Protein AF-A0A482VPN0-F1 (afdb_monomer_lite)

Radius of gyration: 43.37 Å; chains: 1; bounding box: 87×21×139 Å

Foldseek 3Di:
DDDPVVVVVLVVVLVVLVVLLVVLVVQLVVQVPDPDHDPVSNVVSVVSNVVSVVVSVVSVVVVVVVCCCVVVCDPDPDDCVVVVVVVVVVVVVVVVVVVVVVVVVVVVVVVVVVVVVVVVVVPPPDDDDDDDDDDD

Sequence (136 aa):
MTAPMERIQVLDSIEKDIITCLHSAGQVFVELSKEKSSLKQAENHTQTFLKTLGAVENKLTDQINYLTQVSTGQPHEGSGYASQKVLQMAWHRLEHARSRVNELDRLRVKHVQGRRSVQASNGQQGFSSVPTGSST

Secondary structure (DSSP, 8-state):
---HHHHHHHHHHHHHHHHHHHHHHHHHHHHHTSTT--HHHHHHHHHHHHHHHHHHHHHHHHHHHHHHHHHTT---TTSHHHHHHHHHHHHHHHHHHHHHHHHHHHHHHHHHHHHHHHHHHTTS-----PPPP---

InterPro domains:
  IPR019404 Mediator complex, subunit Med11 [PF10280] (6-107)
  IPR019404 Mediator complex, subunit Med11 [PTHR22890] (5-108)

pLDDT: mean 81.85, std 18.4, range [43.94, 97.94]

Organism: Asbolus verrucosus (NCBI:txid1661398)

Structure (mmCIF, N/CA/C/O backbone):
data_AF-A0A482VPN0-F1
#
_entry.id   AF-A0A482VPN0-F1
#
loop_
_atom_site.group_PDB
_atom_site.id
_atom_site.type_symbol
_atom_site.label_atom_id
_atom_site.label_alt_id
_atom_site.label_comp_id
_atom_site.label_asym_id
_atom_site.label_entity_id
_atom_site.label_seq_id
_atom_site.pdbx_PDB_ins_code
_atom_site.Cartn_x
_atom_site.Cartn_y
_atom_site.Cartn_z
_atom_site.occupancy
_atom_site.B_iso_or_equiv
_atom_site.auth_seq_id
_atom_site.auth_comp_id
_atom_site.auth_asym_id
_atom_site.auth_atom_id
_atom_site.pdbx_PDB_model_num
ATOM 1 N N . MET A 1 1 ? 4.704 -12.692 -7.960 1.00 46.66 1 MET A N 1
ATOM 2 C CA . MET A 1 1 ? 4.564 -11.225 -8.076 1.00 46.66 1 MET A CA 1
ATOM 3 C C . MET A 1 1 ? 3.078 -10.932 -8.081 1.00 46.66 1 MET A C 1
ATOM 5 O O . MET A 1 1 ? 2.401 -11.498 -8.927 1.00 46.66 1 MET A O 1
ATOM 9 N N . THR A 1 2 ? 2.565 -10.182 -7.103 1.00 53.97 2 THR A N 1
ATOM 10 C CA . THR A 1 2 ? 1.119 -9.943 -6.993 1.00 53.97 2 THR A CA 1
ATOM 11 C C . THR A 1 2 ? 0.654 -8.980 -8.081 1.00 53.97 2 THR A C 1
ATOM 13 O O . THR A 1 2 ? 1.284 -7.944 -8.308 1.00 53.97 2 THR A O 1
ATOM 16 N N . ALA A 1 3 ? -0.399 -9.350 -8.805 1.00 66.31 3 ALA A N 1
ATOM 17 C CA . ALA A 1 3 ? -0.890 -8.581 -9.944 1.00 66.31 3 ALA A CA 1
ATOM 18 C C . ALA A 1 3 ? -1.407 -7.198 -9.485 1.00 66.31 3 ALA A C 1
ATOM 20 O O . ALA A 1 3 ? -1.876 -7.073 -8.352 1.00 66.31 3 ALA A O 1
ATOM 21 N N . PRO A 1 4 ? -1.402 -6.156 -10.342 1.00 69.44 4 PRO A N 1
ATOM 22 C CA . PRO A 1 4 ? -1.952 -4.837 -9.997 1.00 69.44 4 PRO A CA 1
ATOM 23 C C . PRO A 1 4 ? -3.377 -4.896 -9.419 1.00 69.44 4 PRO A C 1
ATOM 25 O O . PRO A 1 4 ? -3.718 -4.125 -8.529 1.00 69.44 4 PRO A O 1
ATOM 28 N N . MET A 1 5 ? -4.179 -5.866 -9.869 1.00 71.62 5 MET A N 1
ATOM 29 C CA . MET A 1 5 ? -5.529 -6.119 -9.359 1.00 71.62 5 MET A CA 1
ATOM 30 C C . MET A 1 5 ? -5.540 -6.616 -7.904 1.00 71.62 5 MET A C 1
ATOM 32 O O . MET A 1 5 ? -6.352 -6.167 -7.103 1.00 71.62 5 MET A O 1
ATOM 36 N N . GLU A 1 6 ? -4.612 -7.499 -7.530 1.00 76.88 6 GLU A N 1
ATOM 37 C CA . GLU A 1 6 ? -4.486 -7.992 -6.151 1.00 76.88 6 GLU A CA 1
ATOM 38 C C . GLU A 1 6 ? -4.038 -6.870 -5.206 1.00 76.88 6 GLU A C 1
ATOM 40 O O . GLU A 1 6 ? -4.438 -6.828 -4.049 1.00 76.88 6 GLU A O 1
ATOM 45 N N . ARG A 1 7 ? -3.243 -5.910 -5.697 1.00 77.88 7 ARG A N 1
ATOM 46 C CA . ARG A 1 7 ? -2.838 -4.732 -4.912 1.00 77.88 7 ARG A CA 1
ATOM 47 C C . ARG A 1 7 ? -4.017 -3.814 -4.605 1.00 77.88 7 ARG A C 1
ATOM 49 O O . ARG A 1 7 ? -4.135 -3.367 -3.469 1.00 77.88 7 ARG A O 1
ATOM 56 N N . ILE A 1 8 ? -4.898 -3.585 -5.580 1.00 86.44 8 ILE A N 1
ATOM 57 C CA . ILE A 1 8 ? -6.142 -2.829 -5.369 1.00 86.44 8 ILE A CA 1
ATOM 58 C C . ILE A 1 8 ? -7.015 -3.538 -4.325 1.00 86.44 8 ILE A C 1
ATOM 60 O O . ILE A 1 8 ? -7.456 -2.907 -3.373 1.00 86.44 8 ILE A O 1
ATOM 64 N N . GLN A 1 9 ? -7.152 -4.863 -4.410 1.00 88.56 9 GLN A N 1
ATOM 65 C CA . GLN A 1 9 ? -7.890 -5.642 -3.407 1.00 88.56 9 GLN A CA 1
ATOM 66 C C . GLN A 1 9 ? -7.287 -5.537 -1.997 1.00 88.56 9 GLN A C 1
ATOM 68 O O . GLN A 1 9 ? -8.016 -5.555 -1.004 1.00 88.56 9 GLN A O 1
ATOM 73 N N . VAL A 1 10 ? -5.959 -5.418 -1.880 1.00 91.38 10 VAL A N 1
ATOM 74 C CA . VAL A 1 10 ? -5.312 -5.173 -0.583 1.00 91.38 10 VAL A CA 1
ATOM 75 C C . VAL A 1 10 ? -5.675 -3.791 -0.039 1.00 91.38 10 VAL A C 1
ATOM 77 O O . VAL A 1 10 ? -5.927 -3.682 1.158 1.00 91.38 10 VAL A O 1
ATOM 80 N N . LEU A 1 11 ? -5.752 -2.758 -0.882 1.00 92.94 11 LEU A N 1
ATOM 81 C CA . LEU A 1 11 ? -6.209 -1.429 -0.458 1.00 92.94 11 LEU A CA 1
ATOM 82 C C . LEU A 1 11 ? -7.673 -1.458 0.005 1.00 92.94 11 LEU A C 1
ATOM 84 O O . LEU A 1 11 ? -7.961 -0.942 1.082 1.00 92.94 11 LEU A O 1
ATOM 88 N N . ASP A 1 12 ? -8.557 -2.163 -0.708 1.00 95.00 12 ASP A N 1
ATOM 89 C CA . ASP A 1 12 ? -9.952 -2.361 -0.279 1.00 95.00 12 ASP A CA 1
ATOM 90 C C . ASP A 1 12 ? -10.033 -3.092 1.074 1.00 95.00 12 ASP A C 1
ATOM 92 O O . ASP A 1 12 ? -10.884 -2.806 1.919 1.00 95.00 12 ASP A O 1
ATOM 96 N N . SER A 1 13 ? -9.144 -4.065 1.309 1.00 95.12 13 SER A N 1
ATOM 97 C CA . SER A 1 13 ? -9.050 -4.737 2.609 1.00 95.12 13 SER A CA 1
ATOM 98 C C . SER A 1 13 ? -8.574 -3.790 3.707 1.00 95.12 13 SER A C 1
ATOM 100 O O . SER A 1 13 ? -9.086 -3.880 4.820 1.00 95.12 13 SER A O 1
ATOM 102 N N . ILE A 1 14 ? -7.605 -2.916 3.424 1.00 96.44 14 ILE A N 1
ATOM 103 C CA . ILE A 1 14 ? -7.127 -1.913 4.384 1.00 96.44 14 ILE A CA 1
ATOM 104 C C . ILE A 1 14 ? -8.262 -0.945 4.732 1.00 96.44 14 ILE A C 1
ATOM 106 O O . ILE A 1 14 ? -8.457 -0.642 5.905 1.00 96.44 14 ILE A O 1
ATOM 110 N N . GLU A 1 15 ? -9.053 -0.509 3.751 1.00 96.88 15 GLU A N 1
ATOM 111 C CA . GLU A 1 15 ? -10.210 0.360 3.986 1.00 96.88 15 GLU A CA 1
ATOM 112 C C . GLU A 1 15 ? -11.236 -0.297 4.924 1.00 96.88 15 GLU A C 1
ATOM 114 O O . GLU A 1 15 ? -11.680 0.316 5.897 1.00 96.88 15 GLU A O 1
ATOM 119 N N . LYS A 1 16 ? -11.551 -1.580 4.710 1.00 97.06 16 LYS A N 1
ATOM 120 C CA . LYS A 1 16 ? -12.434 -2.345 5.610 1.00 97.06 16 LYS A CA 1
ATOM 121 C C . LYS A 1 16 ? -11.879 -2.455 7.032 1.00 97.06 16 LYS A C 1
ATOM 123 O O . LYS A 1 16 ? -12.641 -2.360 8.000 1.00 97.06 16 LYS A O 1
ATOM 128 N N . ASP A 1 17 ? -10.568 -2.623 7.173 1.00 96.94 17 ASP A N 1
ATOM 129 C CA . ASP A 1 17 ? -9.914 -2.658 8.483 1.00 96.94 17 ASP A CA 1
ATOM 130 C C . ASP A 1 17 ? -9.975 -1.281 9.171 1.00 96.94 17 ASP A C 1
ATOM 132 O O . ASP A 1 17 ? -10.240 -1.209 10.371 1.00 96.94 17 ASP A O 1
ATOM 136 N N . ILE A 1 18 ? -9.834 -0.177 8.424 1.00 97.38 18 ILE A N 1
ATOM 137 C CA . ILE A 1 18 ? -10.003 1.192 8.945 1.00 97.38 18 ILE A CA 1
ATOM 138 C C . ILE A 1 18 ? -11.433 1.411 9.453 1.00 97.38 18 ILE A C 1
ATOM 140 O O . ILE A 1 18 ? -11.618 1.914 10.563 1.00 97.38 18 ILE A O 1
ATOM 144 N N . ILE A 1 19 ? -12.447 0.987 8.693 1.00 97.62 19 ILE A N 1
ATOM 145 C CA . ILE A 1 19 ? -13.853 1.053 9.127 1.00 97.62 19 ILE A CA 1
ATOM 146 C C . ILE A 1 19 ? -14.041 0.276 10.437 1.00 97.62 19 ILE A C 1
ATOM 148 O O . ILE A 1 19 ? -14.662 0.771 11.378 1.00 97.62 19 ILE A O 1
ATOM 152 N N . THR A 1 20 ? -13.459 -0.920 10.531 1.00 96.38 20 THR A N 1
ATOM 153 C CA . THR A 1 20 ? -13.528 -1.766 11.733 1.00 96.38 20 THR A CA 1
ATOM 154 C C . THR A 1 20 ? -12.829 -1.120 12.934 1.00 96.38 20 THR A C 1
ATOM 156 O O . THR A 1 20 ? -13.325 -1.196 14.064 1.00 96.38 20 THR A O 1
ATOM 159 N N . CYS A 1 21 ? -11.703 -0.448 12.695 1.00 97.06 21 CYS A N 1
ATOM 160 C CA . CYS A 1 21 ? -10.960 0.310 13.694 1.00 97.06 21 CYS A CA 1
ATOM 161 C C . CYS A 1 21 ? -11.820 1.450 14.265 1.00 97.06 21 CYS A C 1
ATOM 163 O O . CYS A 1 21 ? -12.049 1.511 15.476 1.00 97.06 21 CYS A O 1
ATOM 165 N N . LEU A 1 22 ? -12.397 2.282 13.392 1.00 97.19 22 LEU A N 1
ATOM 166 C CA . LEU A 1 22 ? -13.290 3.378 13.784 1.00 97.19 22 LEU A CA 1
ATOM 167 C C . LEU A 1 22 ? -14.536 2.874 14.515 1.00 97.19 22 LEU A C 1
ATOM 169 O O . LEU A 1 22 ? -14.924 3.441 15.536 1.00 97.19 22 LEU A O 1
ATOM 173 N N . HIS A 1 23 ? -15.136 1.783 14.039 1.00 97.38 23 HIS A N 1
ATOM 174 C CA . HIS A 1 23 ? -16.274 1.164 14.707 1.00 97.38 23 HIS A CA 1
ATOM 175 C C . HIS A 1 23 ? -15.910 0.705 16.126 1.00 97.38 23 HIS A C 1
ATOM 177 O O . HIS A 1 23 ? -16.641 0.999 17.068 1.00 97.38 23 HIS A O 1
ATOM 183 N N . SER A 1 24 ? -14.759 0.049 16.305 1.00 96.06 24 SER A N 1
ATOM 184 C CA . SER A 1 24 ? -14.294 -0.407 17.623 1.00 96.06 24 SER A CA 1
ATOM 185 C C . SER A 1 24 ? -14.056 0.762 18.583 1.00 96.06 24 SER A C 1
ATOM 187 O O . SER A 1 24 ? -14.472 0.688 19.735 1.00 96.06 24 SER A O 1
ATOM 189 N N . ALA A 1 25 ? -13.470 1.866 18.108 1.00 97.19 25 ALA A N 1
ATOM 190 C CA . ALA A 1 25 ? -13.322 3.089 18.900 1.00 97.19 25 ALA A CA 1
ATOM 191 C C . ALA A 1 25 ? -14.682 3.701 19.282 1.00 97.19 25 ALA A C 1
ATOM 193 O O . ALA A 1 25 ? -14.892 4.087 20.431 1.00 97.19 25 ALA A O 1
ATOM 194 N N . GLY A 1 26 ? -15.638 3.729 18.348 1.00 97.06 26 GLY A N 1
ATOM 195 C CA . GLY A 1 26 ? -17.007 4.168 18.619 1.00 97.06 26 GLY A CA 1
ATOM 196 C C . GLY A 1 26 ? -17.684 3.337 19.711 1.00 97.06 26 GLY A C 1
ATOM 197 O O . GLY A 1 26 ? -18.308 3.897 20.609 1.00 97.06 26 GLY A O 1
ATOM 198 N N . GLN A 1 27 ? -17.497 2.013 19.694 1.00 96.75 27 GLN A N 1
ATOM 199 C CA . GLN A 1 27 ? -18.026 1.118 20.729 1.00 96.75 27 GLN A CA 1
ATOM 200 C C . GLN A 1 27 ? -17.420 1.397 22.113 1.00 96.75 27 GLN A C 1
ATOM 202 O O . GLN A 1 27 ? -18.139 1.313 23.105 1.00 96.75 27 GLN A O 1
ATOM 207 N N . VAL A 1 28 ? -16.144 1.801 22.201 1.00 97.00 28 VAL A N 1
ATOM 208 C CA . VAL A 1 28 ? -15.550 2.254 23.475 1.00 97.00 28 VAL A CA 1
ATOM 209 C C . VAL A 1 28 ? -16.313 3.463 24.017 1.00 97.00 28 VAL A C 1
ATOM 211 O O . VAL A 1 28 ? -16.730 3.452 25.172 1.00 97.00 28 VAL A O 1
ATOM 214 N N . PHE A 1 29 ? -16.549 4.487 23.193 1.00 96.00 29 PHE A N 1
ATOM 215 C CA . PHE A 1 29 ? -17.268 5.685 23.638 1.00 96.00 29 PHE A CA 1
ATOM 216 C C . PHE A 1 29 ? -18.724 5.401 24.015 1.00 96.00 29 PHE A C 1
ATOM 218 O O . PHE A 1 29 ? -19.216 5.951 24.998 1.00 96.00 29 PHE A O 1
ATOM 225 N N . VAL A 1 30 ? -19.401 4.525 23.269 1.00 96.12 30 VAL A N 1
ATOM 226 C CA . VAL A 1 30 ? -20.769 4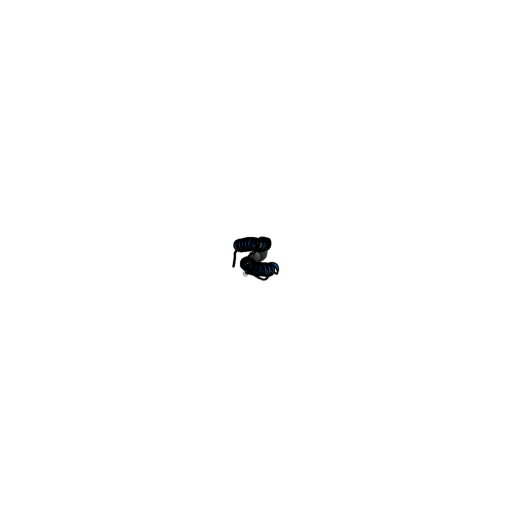.088 23.586 1.00 96.12 30 VAL A CA 1
ATOM 227 C C . VAL A 1 30 ? -20.814 3.302 24.896 1.00 96.12 30 VAL A C 1
ATOM 229 O O . VAL A 1 30 ? -21.762 3.449 25.658 1.00 96.12 30 VAL A O 1
ATOM 232 N N . GLU A 1 31 ? -19.812 2.475 25.191 1.00 95.06 31 GLU A N 1
ATOM 233 C CA . GLU A 1 31 ? -19.752 1.742 26.458 1.00 95.06 31 GLU A CA 1
ATOM 234 C C . GLU A 1 31 ? -19.496 2.676 27.645 1.00 95.06 31 GLU A C 1
ATOM 236 O O . GLU A 1 31 ? -20.145 2.558 28.685 1.00 95.06 31 GLU A O 1
ATOM 241 N N . LEU A 1 32 ? -18.578 3.631 27.479 1.00 93.94 32 LEU A N 1
ATOM 242 C CA . LEU A 1 32 ? -18.218 4.596 28.517 1.00 93.94 32 LEU A CA 1
ATOM 243 C C . LEU A 1 32 ? -19.317 5.632 28.793 1.00 93.94 32 LEU A C 1
ATOM 245 O O . LEU A 1 32 ? -19.315 6.233 29.863 1.00 93.94 32 LEU A O 1
ATOM 249 N N . SER A 1 33 ? -20.255 5.843 27.866 1.00 95.19 33 SER A N 1
ATOM 250 C CA . SER A 1 33 ? -21.378 6.769 28.057 1.00 95.19 33 SER A CA 1
ATOM 251 C C . SER A 1 33 ? -22.567 6.163 28.813 1.00 95.19 33 SER A C 1
ATOM 253 O O . SER A 1 33 ? -23.502 6.886 29.161 1.00 95.19 33 SER A O 1
ATOM 255 N N . LYS A 1 34 ? -22.556 4.852 29.091 1.00 95.56 34 LYS A N 1
ATOM 256 C CA . LYS A 1 34 ? -23.614 4.176 29.856 1.00 95.56 34 LYS A CA 1
ATOM 257 C C . LYS A 1 34 ? -23.554 4.563 31.333 1.00 95.56 34 LYS A C 1
ATOM 259 O O . LYS A 1 34 ? -22.481 4.578 31.927 1.00 95.56 34 LYS A O 1
ATOM 264 N N . GLU A 1 35 ? -24.719 4.719 31.969 1.00 89.25 35 GLU A N 1
ATOM 265 C CA . GLU A 1 35 ? -24.823 4.950 33.425 1.00 89.25 35 GLU A CA 1
ATOM 266 C C . GLU A 1 35 ? -24.133 3.858 34.259 1.00 89.25 35 GLU A C 1
ATOM 268 O O . GLU A 1 35 ? -23.633 4.119 35.352 1.00 89.25 35 GLU A O 1
ATOM 273 N N . LYS A 1 36 ? -24.087 2.624 33.739 1.00 90.62 36 LYS A N 1
ATOM 274 C CA . LYS A 1 36 ? -23.377 1.494 34.346 1.00 90.62 36 LYS A CA 1
ATOM 275 C C . LYS A 1 36 ? -22.441 0.837 33.332 1.00 90.62 36 LYS A C 1
ATOM 277 O O . LYS A 1 36 ? -22.736 -0.231 32.802 1.00 90.62 36 LYS A O 1
ATOM 282 N N . SER A 1 37 ? -21.323 1.501 33.055 1.00 87.44 37 SER A N 1
ATOM 283 C CA . SER A 1 37 ? -20.304 1.047 32.103 1.00 87.44 37 SER A CA 1
ATOM 284 C C . SER A 1 37 ? -19.618 -0.255 32.535 1.00 87.44 37 SER A C 1
ATOM 286 O O . SER A 1 37 ? -19.215 -0.404 33.694 1.00 87.44 37 SER A O 1
ATOM 288 N N . SER A 1 38 ? -19.396 -1.171 31.593 1.00 94.56 38 SER A N 1
ATOM 289 C CA . SER A 1 38 ? -18.553 -2.350 31.779 1.00 94.56 38 SER A CA 1
ATOM 290 C C . SER A 1 38 ? -17.118 -2.060 31.347 1.00 94.56 38 SER A C 1
ATOM 292 O O . SER A 1 38 ? -16.796 -2.057 30.157 1.00 94.56 38 SER A O 1
ATOM 294 N N . LEU A 1 39 ? -16.222 -1.897 32.324 1.00 92.88 39 LEU A N 1
ATOM 295 C CA . LEU A 1 39 ? -14.800 -1.658 32.055 1.00 92.88 39 LEU A CA 1
ATOM 296 C C . LEU A 1 39 ? -14.184 -2.773 31.195 1.00 92.88 39 LEU A C 1
ATOM 298 O O . LEU A 1 39 ? -13.464 -2.497 30.243 1.00 92.88 39 LEU A O 1
ATOM 302 N N . LYS A 1 40 ? -14.561 -4.030 31.456 1.00 95.44 40 LYS A N 1
ATOM 303 C CA . LYS A 1 40 ? -14.097 -5.187 30.679 1.00 95.44 40 LYS A CA 1
ATOM 304 C C . LYS A 1 40 ? -14.514 -5.109 29.204 1.00 95.44 40 LYS A C 1
ATOM 306 O O . LYS A 1 40 ? -13.746 -5.506 28.333 1.00 95.44 40 LYS A O 1
ATOM 311 N N . GLN A 1 41 ? -15.723 -4.628 28.900 1.00 93.88 41 GLN A N 1
ATOM 312 C CA . GLN A 1 41 ? -16.158 -4.462 27.507 1.00 93.88 41 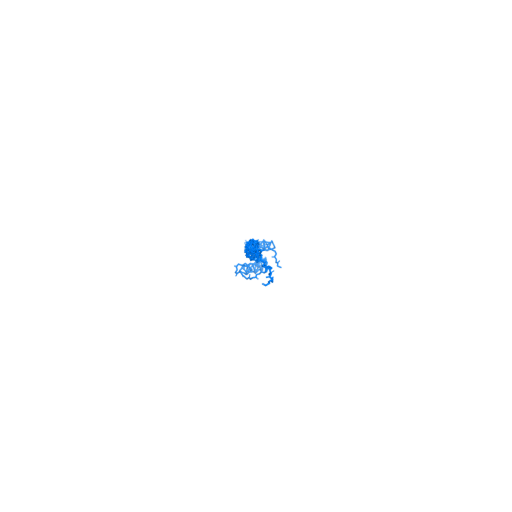GLN A CA 1
ATOM 313 C C . GLN A 1 41 ? -15.422 -3.302 26.828 1.00 93.88 41 GLN A C 1
ATOM 315 O O . GLN A 1 41 ? -14.940 -3.468 25.708 1.00 93.88 41 GLN A O 1
ATOM 320 N N . ALA A 1 42 ? -15.252 -2.174 27.524 1.00 94.94 42 ALA A N 1
ATOM 321 C CA . ALA A 1 42 ? -14.475 -1.041 27.022 1.00 94.94 42 ALA A CA 1
ATOM 322 C C . ALA A 1 42 ? -13.011 -1.427 26.729 1.00 94.94 42 ALA A C 1
ATOM 324 O O . ALA A 1 42 ? -12.467 -1.062 25.684 1.00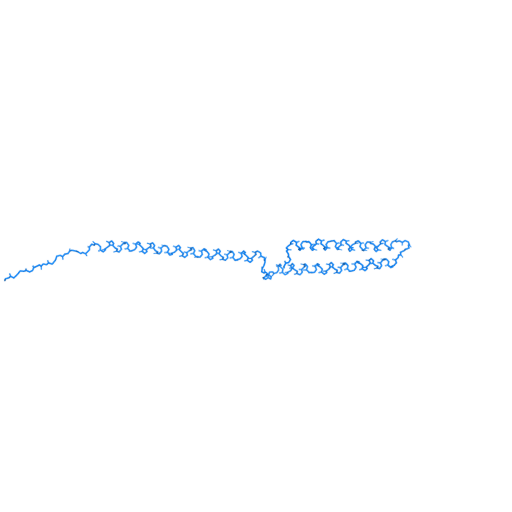 94.94 42 ALA A O 1
ATOM 325 N N . GLU A 1 43 ? -12.389 -2.233 27.593 1.00 96.38 43 GLU A N 1
ATOM 326 C CA . GLU A 1 43 ? -11.044 -2.778 27.376 1.00 96.38 43 GLU A CA 1
ATOM 327 C C . GLU A 1 43 ? -10.991 -3.713 26.164 1.00 96.38 43 GLU A C 1
ATOM 329 O O . GLU A 1 43 ? -10.090 -3.589 25.337 1.00 96.38 43 GLU A O 1
ATOM 334 N N . ASN A 1 44 ? -11.971 -4.605 25.992 1.00 96.94 44 ASN A N 1
ATOM 335 C CA . ASN A 1 44 ? -12.025 -5.494 24.827 1.00 96.94 44 ASN A CA 1
ATOM 336 C C . ASN A 1 44 ? -12.124 -4.713 23.503 1.00 96.94 44 ASN A C 1
ATOM 338 O O . ASN A 1 44 ? -11.443 -5.047 22.525 1.00 96.94 44 ASN A O 1
ATOM 342 N N . HIS A 1 45 ? -12.952 -3.665 23.460 1.00 97.00 45 HIS A N 1
ATOM 343 C CA . HIS A 1 45 ? -13.071 -2.796 22.287 1.00 97.00 45 HIS A CA 1
ATOM 344 C C . HIS A 1 45 ? -11.785 -1.999 22.039 1.00 97.00 45 HIS A C 1
ATOM 346 O O . HIS A 1 45 ? -11.328 -1.928 20.899 1.00 97.00 45 HIS A O 1
ATOM 352 N N . THR A 1 46 ? -11.141 -1.504 23.100 1.00 97.25 46 THR A N 1
ATOM 353 C CA . THR A 1 46 ? -9.828 -0.843 23.020 1.00 97.25 46 THR A CA 1
ATOM 354 C C . THR A 1 46 ? -8.751 -1.783 22.472 1.00 97.25 46 THR A C 1
ATOM 356 O O . THR A 1 46 ? -7.993 -1.404 21.583 1.00 97.25 46 THR A O 1
ATOM 359 N N . GLN A 1 47 ? -8.706 -3.036 22.927 1.00 97.56 47 GLN A N 1
ATOM 360 C CA . GLN A 1 47 ? -7.748 -4.026 22.422 1.00 97.56 47 GLN A CA 1
ATOM 361 C C . GLN A 1 47 ? -7.985 -4.356 20.945 1.00 97.56 47 GLN A C 1
ATOM 363 O O . GLN A 1 47 ? -7.039 -4.477 20.165 1.00 97.56 47 GLN A O 1
ATOM 368 N N . THR A 1 48 ? -9.251 -4.463 20.539 1.00 96.62 48 THR A N 1
ATOM 369 C CA . THR A 1 48 ? -9.619 -4.681 19.133 1.00 96.62 48 THR A CA 1
ATOM 370 C C . THR A 1 48 ? -9.196 -3.495 18.266 1.00 96.62 48 THR A C 1
ATOM 372 O O . THR A 1 48 ? -8.617 -3.701 17.198 1.00 96.62 48 THR A O 1
ATOM 375 N N . PHE A 1 49 ? -9.415 -2.267 18.746 1.00 97.94 49 PHE A N 1
ATOM 376 C CA . PHE A 1 49 ? -8.946 -1.043 18.100 1.00 97.94 49 PHE A CA 1
ATOM 377 C C . PHE A 1 49 ? -7.426 -1.063 17.905 1.00 97.94 49 PHE A C 1
ATOM 379 O O . PHE A 1 49 ? -6.967 -0.977 16.770 1.00 97.94 49 PHE A O 1
ATOM 386 N N . LEU A 1 50 ? -6.649 -1.274 18.973 1.00 97.88 50 LEU A N 1
ATOM 387 C CA . LEU A 1 50 ? -5.182 -1.273 18.912 1.00 97.88 50 LEU A CA 1
ATOM 388 C C . LEU A 1 50 ? -4.639 -2.341 17.959 1.00 97.88 50 LEU A C 1
ATOM 390 O O . LEU A 1 50 ? -3.766 -2.064 17.138 1.00 97.88 50 LEU A O 1
ATOM 394 N N . LYS A 1 51 ? -5.185 -3.561 18.024 1.00 97.50 51 LYS A N 1
ATOM 395 C CA . LYS A 1 51 ? -4.778 -4.657 17.139 1.00 97.50 51 LYS A CA 1
ATOM 396 C C . LYS A 1 51 ? -5.067 -4.339 15.672 1.00 97.50 51 LYS A C 1
ATOM 398 O O . LYS A 1 51 ? -4.234 -4.612 14.810 1.00 97.50 51 LYS A O 1
ATOM 403 N N . THR A 1 52 ? -6.245 -3.787 15.389 1.00 96.62 52 THR A N 1
ATOM 404 C CA . THR A 1 52 ? -6.657 -3.453 14.018 1.00 96.62 52 THR A CA 1
ATOM 405 C C . THR A 1 52 ? -5.845 -2.278 13.482 1.00 96.62 52 THR A C 1
ATOM 407 O O . THR A 1 52 ? -5.386 -2.332 12.346 1.00 96.62 52 THR A O 1
ATOM 410 N N . LEU A 1 53 ? -5.587 -1.265 14.312 1.00 97.88 53 LEU A N 1
ATOM 411 C CA . LEU A 1 53 ? -4.748 -0.122 13.963 1.00 97.88 53 LEU A CA 1
ATOM 412 C C . LEU A 1 53 ? -3.327 -0.561 13.598 1.00 97.88 53 LEU A C 1
ATOM 414 O O . LEU A 1 53 ? -2.854 -0.228 12.517 1.00 97.88 53 LEU A O 1
ATOM 418 N N . GLY A 1 54 ? -2.692 -1.395 14.428 1.00 97.06 54 GLY A N 1
ATOM 419 C CA . GLY A 1 54 ? -1.358 -1.918 14.122 1.00 97.06 54 GLY A CA 1
ATOM 420 C C . GLY A 1 54 ? -1.327 -2.756 12.837 1.00 97.06 54 GLY A C 1
ATOM 421 O O . GLY A 1 54 ? -0.362 -2.709 12.076 1.00 97.06 54 GLY A O 1
ATOM 422 N N . ALA A 1 55 ? -2.397 -3.502 12.536 1.00 96.00 55 ALA A N 1
ATOM 423 C CA . ALA A 1 55 ? -2.508 -4.223 11.268 1.00 96.00 55 ALA A CA 1
ATOM 424 C C . ALA A 1 55 ? -2.624 -3.271 10.063 1.00 96.00 55 ALA A C 1
ATOM 426 O O . ALA A 1 55 ? -1.970 -3.503 9.045 1.00 96.00 55 ALA A O 1
ATOM 427 N N . VAL A 1 56 ? -3.418 -2.201 10.178 1.00 97.50 56 VAL A N 1
ATOM 428 C CA . VAL A 1 56 ? -3.551 -1.158 9.148 1.00 97.50 56 VAL A CA 1
ATOM 429 C C . VAL A 1 56 ? -2.211 -0.464 8.899 1.00 97.50 56 VAL A C 1
ATOM 431 O O . VAL A 1 56 ? -1.801 -0.346 7.746 1.00 97.50 56 VAL A O 1
ATOM 434 N N . GLU A 1 57 ? -1.503 -0.062 9.956 1.00 97.06 57 GLU A N 1
ATOM 435 C CA . GLU A 1 57 ? -0.196 0.601 9.864 1.00 97.06 57 GLU A CA 1
ATOM 436 C C . GLU A 1 57 ? 0.839 -0.266 9.143 1.00 97.06 57 GLU A C 1
ATOM 438 O O . GLU A 1 57 ? 1.499 0.201 8.211 1.00 97.06 57 GLU A O 1
ATOM 443 N N . ASN A 1 58 ? 0.939 -1.547 9.511 1.00 96.38 58 ASN A N 1
ATOM 444 C CA . ASN A 1 58 ? 1.851 -2.487 8.860 1.00 96.38 58 ASN A CA 1
ATOM 445 C C . ASN A 1 58 ? 1.514 -2.658 7.372 1.00 96.38 58 ASN A C 1
ATOM 447 O O . ASN A 1 58 ? 2.383 -2.511 6.513 1.00 96.38 58 ASN A O 1
ATOM 451 N N . LYS A 1 59 ? 0.236 -2.898 7.045 1.00 94.75 59 LYS A N 1
ATOM 452 C CA . LYS A 1 59 ? -0.205 -3.080 5.654 1.00 94.75 59 LYS A CA 1
ATOM 453 C C . LYS A 1 59 ? 0.021 -1.827 4.805 1.00 94.75 59 LYS A C 1
ATOM 455 O O . LYS A 1 59 ? 0.442 -1.944 3.656 1.00 94.75 59 LYS A O 1
ATOM 460 N N . LEU A 1 60 ? -0.245 -0.634 5.341 1.00 95.50 60 LEU A N 1
ATOM 461 C CA . LEU A 1 60 ? 0.019 0.626 4.642 1.00 95.50 60 LEU A CA 1
ATOM 462 C C . LEU A 1 60 ? 1.516 0.854 4.444 1.00 95.50 60 LEU A C 1
ATOM 464 O O . LEU A 1 60 ? 1.924 1.251 3.354 1.00 95.50 60 LEU A O 1
ATOM 468 N N . THR A 1 61 ? 2.333 0.548 5.451 1.00 95.00 61 THR A N 1
ATOM 469 C CA . THR A 1 61 ? 3.796 0.627 5.355 1.00 95.00 61 THR A CA 1
ATOM 470 C C . THR A 1 61 ? 4.316 -0.257 4.224 1.00 95.00 61 THR A C 1
ATOM 472 O O . THR A 1 61 ? 5.103 0.205 3.399 1.00 95.00 61 THR A O 1
ATOM 475 N N . ASP A 1 62 ? 3.814 -1.486 4.099 1.00 91.31 62 ASP A N 1
ATOM 476 C CA . ASP A 1 62 ? 4.172 -2.382 2.996 1.00 91.31 62 ASP A CA 1
ATOM 477 C C . ASP A 1 62 ? 3.782 -1.813 1.622 1.00 91.31 62 ASP A C 1
ATOM 479 O O . ASP A 1 62 ? 4.555 -1.918 0.665 1.00 91.31 62 ASP A O 1
ATOM 483 N N . GLN A 1 63 ? 2.610 -1.178 1.504 1.00 89.81 63 GLN A N 1
ATOM 484 C CA . GLN A 1 63 ? 2.196 -0.523 0.256 1.00 89.81 63 GLN A CA 1
ATOM 485 C C . GLN A 1 63 ? 3.056 0.702 -0.068 1.00 89.81 63 GLN A C 1
ATOM 487 O O . GLN A 1 63 ? 3.427 0.887 -1.227 1.00 89.81 63 GLN A O 1
ATOM 492 N N . ILE A 1 64 ? 3.420 1.512 0.931 1.00 90.00 64 ILE A N 1
ATOM 493 C CA . ILE A 1 64 ? 4.315 2.668 0.767 1.00 90.00 64 ILE A CA 1
ATOM 494 C C . ILE A 1 64 ? 5.711 2.207 0.345 1.00 90.00 64 ILE A C 1
ATOM 496 O O . ILE A 1 64 ? 6.279 2.758 -0.599 1.00 90.00 64 ILE A O 1
ATOM 500 N N . ASN A 1 65 ? 6.253 1.174 0.992 1.00 85.81 65 ASN A N 1
ATOM 501 C CA . ASN A 1 65 ? 7.545 0.586 0.641 1.00 85.81 65 ASN A CA 1
ATOM 502 C C . ASN A 1 65 ? 7.532 0.048 -0.790 1.00 85.81 65 ASN A C 1
ATOM 504 O O . ASN A 1 65 ? 8.454 0.311 -1.562 1.00 85.81 65 ASN A O 1
ATOM 508 N N . TYR A 1 66 ? 6.457 -0.642 -1.176 1.00 82.56 66 TYR A N 1
ATOM 509 C CA . TYR A 1 66 ? 6.276 -1.114 -2.543 1.00 82.56 66 TYR A CA 1
ATOM 510 C C . TYR A 1 66 ? 6.211 0.043 -3.545 1.00 82.56 66 TYR A C 1
ATOM 512 O O . TYR A 1 66 ? 6.980 0.049 -4.504 1.00 82.56 66 TYR A O 1
ATOM 520 N N . LEU A 1 67 ? 5.343 1.037 -3.321 1.00 81.31 67 LEU A N 1
ATOM 521 C CA . LEU A 1 67 ? 5.231 2.226 -4.171 1.00 81.31 67 LEU A CA 1
ATOM 522 C C . LEU A 1 67 ? 6.575 2.938 -4.303 1.00 81.31 67 LEU A C 1
ATOM 524 O O . LEU A 1 67 ? 6.951 3.316 -5.408 1.00 81.31 67 LEU A O 1
ATOM 528 N N . THR A 1 68 ? 7.328 3.055 -3.213 1.00 80.44 68 THR A N 1
ATOM 529 C CA . THR A 1 68 ? 8.687 3.603 -3.212 1.00 80.44 68 THR A CA 1
ATOM 530 C C . THR A 1 68 ? 9.613 2.761 -4.091 1.00 80.44 68 THR A C 1
ATOM 532 O O . THR A 1 68 ? 10.299 3.310 -4.951 1.00 80.44 68 THR A O 1
ATOM 535 N N . GLN A 1 69 ? 9.600 1.432 -3.961 1.00 74.88 69 GLN A N 1
ATOM 536 C CA . GLN A 1 69 ? 10.431 0.522 -4.756 1.00 74.88 69 GLN A CA 1
ATOM 537 C C . GLN A 1 69 ? 10.108 0.583 -6.258 1.00 74.88 69 GLN A C 1
ATOM 539 O O . GLN A 1 69 ? 11.024 0.577 -7.084 1.00 74.88 69 GLN A O 1
ATOM 544 N N . VAL A 1 70 ? 8.825 0.661 -6.625 1.00 69.62 70 VAL A N 1
ATOM 545 C CA . VAL A 1 70 ? 8.421 0.733 -8.037 1.00 69.62 70 VAL A CA 1
ATOM 546 C C . VAL A 1 70 ? 8.563 2.135 -8.630 1.00 69.62 70 VAL A C 1
ATOM 548 O O . VAL A 1 70 ? 8.898 2.260 -9.804 1.00 69.62 70 VAL A O 1
ATOM 551 N N . SER A 1 71 ? 8.396 3.191 -7.829 1.00 68.38 71 SER A N 1
ATOM 552 C CA . SER A 1 71 ? 8.508 4.588 -8.283 1.00 68.38 71 SER A CA 1
ATOM 553 C C . SER A 1 71 ? 9.956 5.074 -8.382 1.00 68.38 71 SER A C 1
ATOM 555 O O . SER A 1 71 ? 10.241 5.983 -9.156 1.00 68.38 71 SER A O 1
ATOM 557 N N . THR A 1 72 ? 10.887 4.466 -7.638 1.00 65.38 72 THR A N 1
ATOM 558 C CA . THR A 1 72 ? 12.323 4.814 -7.666 1.00 65.38 72 THR A CA 1
ATOM 559 C C . THR A 1 72 ? 13.132 4.012 -8.691 1.00 65.38 72 THR A C 1
ATOM 561 O O . THR A 1 72 ? 14.350 4.154 -8.764 1.00 65.38 72 THR A O 1
ATOM 564 N N . GLY A 1 73 ? 12.474 3.207 -9.535 1.00 51.59 73 GLY A N 1
ATOM 565 C CA . GLY A 1 73 ? 13.114 2.612 -10.708 1.00 51.59 73 GLY A CA 1
ATOM 566 C C . GLY A 1 73 ? 14.113 1.495 -10.404 1.00 51.59 73 GLY A C 1
ATOM 567 O O . GLY A 1 73 ? 15.044 1.293 -11.185 1.00 51.59 73 GLY A O 1
ATOM 568 N N . GLN A 1 74 ? 13.923 0.731 -9.320 1.00 47.62 74 GLN A N 1
ATOM 569 C CA . GLN A 1 74 ? 14.605 -0.563 -9.218 1.00 47.62 74 GLN A CA 1
ATOM 570 C C . GLN A 1 74 ? 14.321 -1.367 -10.503 1.00 47.62 74 GLN A C 1
ATOM 572 O O . GLN A 1 74 ? 13.196 -1.317 -10.991 1.00 47.62 74 GLN A O 1
ATOM 577 N N . PRO A 1 75 ? 15.278 -2.080 -11.111 1.00 45.91 75 PRO A N 1
ATOM 578 C CA . PRO A 1 75 ? 15.050 -2.773 -12.374 1.00 45.91 75 PRO A CA 1
ATOM 579 C C . PRO A 1 75 ? 14.259 -4.063 -12.117 1.00 45.91 75 PRO A C 1
ATOM 581 O O . PRO A 1 75 ? 14.816 -5.152 -12.072 1.00 45.91 75 PRO A O 1
ATOM 584 N N . HIS A 1 76 ? 12.953 -3.958 -11.876 1.00 53.53 76 HIS A N 1
ATOM 585 C CA . HIS A 1 76 ? 12.081 -5.121 -11.738 1.00 53.53 76 HIS A CA 1
ATOM 586 C C . HIS A 1 76 ? 11.661 -5.606 -13.128 1.00 53.53 76 HIS A C 1
ATOM 588 O O . HIS A 1 76 ? 11.104 -4.858 -13.933 1.00 53.53 76 HIS A O 1
ATOM 594 N N . GLU A 1 77 ? 11.938 -6.883 -13.375 1.00 49.75 77 GLU A N 1
ATOM 595 C CA . GLU A 1 77 ? 11.740 -7.691 -14.585 1.00 49.75 77 GLU A CA 1
ATOM 596 C C . GLU A 1 77 ? 10.269 -7.828 -15.053 1.00 49.75 77 GLU A C 1
ATOM 598 O O . GLU A 1 77 ? 9.878 -8.862 -15.585 1.00 49.75 77 GLU A O 1
ATOM 603 N N . GLY A 1 78 ? 9.415 -6.817 -14.874 1.00 56.12 78 GLY A N 1
ATOM 604 C CA . GLY A 1 78 ? 7.979 -6.951 -15.149 1.00 56.12 78 GLY A CA 1
ATOM 605 C C . GLY A 1 78 ? 7.198 -5.679 -15.471 1.00 56.12 78 GLY A C 1
ATOM 606 O O . GLY A 1 78 ? 5.988 -5.769 -15.657 1.00 56.12 78 GLY A O 1
ATOM 607 N N . SER A 1 79 ? 7.821 -4.500 -15.563 1.00 51.28 79 SER A N 1
ATOM 608 C CA . SER A 1 79 ? 7.116 -3.284 -15.995 1.00 51.28 79 SER A CA 1
ATOM 609 C C . SER A 1 79 ? 7.317 -3.045 -17.493 1.00 51.28 79 SER A C 1
ATOM 611 O O . SER A 1 79 ? 8.402 -3.262 -18.037 1.00 51.28 79 SER A O 1
ATOM 613 N N . GLY A 1 80 ? 6.265 -2.583 -18.179 1.00 57.38 80 GLY A N 1
ATOM 614 C CA . GLY A 1 80 ? 6.238 -2.369 -19.632 1.00 57.38 80 GLY A CA 1
ATOM 615 C C . GLY A 1 80 ? 7.405 -1.544 -20.199 1.00 57.38 80 GLY A C 1
ATOM 616 O O . GLY A 1 80 ? 7.673 -1.629 -21.396 1.00 57.38 80 GLY A O 1
ATOM 617 N N . TYR A 1 81 ? 8.149 -0.818 -19.356 1.00 61.00 81 TYR A N 1
ATOM 618 C CA . TYR A 1 81 ? 9.384 -0.124 -19.712 1.00 61.00 81 TYR A CA 1
ATOM 619 C C . TYR A 1 81 ? 10.477 -1.061 -20.247 1.00 61.00 81 TYR A C 1
ATOM 621 O O . TYR A 1 81 ? 11.117 -0.732 -21.243 1.00 61.00 81 TYR A O 1
ATOM 629 N N . ALA A 1 82 ? 10.679 -2.243 -19.652 1.00 60.12 82 ALA A N 1
ATOM 630 C CA . ALA A 1 82 ? 11.677 -3.195 -20.146 1.00 60.12 82 ALA A CA 1
ATOM 631 C C . ALA A 1 82 ? 11.324 -3.663 -21.568 1.00 60.12 82 ALA A C 1
ATOM 633 O O . ALA A 1 82 ? 12.155 -3.583 -22.474 1.00 60.12 82 ALA A O 1
ATOM 634 N N . SER A 1 83 ? 10.064 -4.045 -21.801 1.00 71.75 83 SER A N 1
ATOM 635 C CA . SER A 1 83 ? 9.561 -4.395 -23.135 1.00 71.75 83 SER A CA 1
ATOM 636 C C . SER A 1 83 ? 9.580 -3.216 -24.114 1.00 71.75 83 SER A C 1
ATOM 638 O O . SER A 1 83 ? 9.941 -3.404 -25.272 1.00 71.75 83 SER A O 1
ATOM 640 N N . GLN A 1 84 ? 9.262 -1.996 -23.667 1.00 78.25 84 GLN A N 1
ATOM 641 C CA . GLN A 1 84 ? 9.314 -0.784 -24.494 1.00 78.25 84 GLN A CA 1
ATOM 642 C C . GLN A 1 84 ? 10.747 -0.436 -24.892 1.00 78.25 84 GLN A C 1
ATOM 644 O O . GLN A 1 84 ? 10.995 -0.124 -26.052 1.00 78.25 84 GLN A O 1
ATOM 649 N N . LYS A 1 85 ? 11.709 -0.547 -23.974 1.00 82.38 85 LYS A N 1
ATOM 650 C CA . LYS A 1 85 ? 13.127 -0.317 -24.259 1.00 82.38 85 LYS A CA 1
ATOM 651 C C . LYS A 1 85 ? 13.687 -1.388 -25.190 1.00 82.38 85 LYS A C 1
ATOM 653 O O . LYS A 1 85 ? 14.409 -1.053 -26.125 1.00 82.38 85 LYS A O 1
ATOM 658 N N . VAL A 1 86 ? 13.335 -2.660 -24.987 1.00 84.12 86 VAL A N 1
ATOM 659 C CA . VAL A 1 86 ? 13.695 -3.746 -25.916 1.00 84.12 86 VAL A CA 1
ATOM 660 C C . VAL A 1 86 ? 13.114 -3.480 -27.305 1.00 84.12 86 VAL A C 1
ATOM 662 O O . VAL A 1 86 ? 13.845 -3.581 -28.288 1.00 84.12 86 VAL A O 1
ATOM 665 N N . LEU A 1 87 ? 11.846 -3.068 -27.395 1.00 86.88 87 LEU A N 1
ATOM 666 C CA . LEU A 1 87 ? 11.199 -2.700 -28.655 1.00 86.88 87 LEU A CA 1
ATOM 667 C C . LEU A 1 87 ? 11.880 -1.496 -29.322 1.00 86.88 87 LEU A C 1
ATOM 669 O O . LEU A 1 87 ? 12.168 -1.545 -30.515 1.00 86.88 87 LEU A O 1
ATOM 673 N N . GLN A 1 88 ? 12.189 -0.444 -28.565 1.00 90.62 88 GLN A N 1
ATOM 674 C CA . GLN A 1 88 ? 12.896 0.740 -29.057 1.00 90.62 88 GLN A CA 1
ATOM 675 C C . GLN A 1 88 ? 14.291 0.373 -29.582 1.00 90.62 88 GLN A C 1
ATOM 677 O O . GLN A 1 88 ? 14.686 0.782 -30.673 1.00 90.62 88 GLN A O 1
ATOM 682 N N . MET A 1 89 ? 15.028 -0.462 -28.848 1.00 95.19 89 MET A N 1
ATOM 683 C CA . MET A 1 89 ? 16.329 -0.975 -29.279 1.00 95.19 89 MET A CA 1
ATOM 684 C C . MET A 1 89 ? 16.211 -1.854 -30.529 1.00 95.19 89 MET A C 1
ATOM 686 O O . MET A 1 89 ? 17.064 -1.770 -31.414 1.00 95.19 89 MET A O 1
ATOM 690 N N . ALA A 1 90 ? 15.167 -2.678 -30.634 1.00 94.75 90 ALA A N 1
ATOM 691 C CA . ALA A 1 90 ? 14.890 -3.477 -31.824 1.00 94.75 90 ALA A CA 1
ATOM 692 C C . ALA A 1 90 ? 14.592 -2.589 -33.042 1.00 94.75 90 ALA A C 1
ATOM 694 O O . ALA A 1 90 ? 15.132 -2.841 -34.116 1.00 94.75 90 ALA A O 1
ATOM 695 N N . TRP A 1 91 ? 13.830 -1.507 -32.862 1.00 95.69 91 TRP A N 1
ATOM 696 C CA . TRP A 1 91 ? 13.579 -0.491 -33.888 1.00 95.69 91 TRP A CA 1
ATOM 697 C C . TRP A 1 91 ? 14.869 0.160 -34.391 1.00 95.69 91 TRP A C 1
ATOM 699 O O . TRP A 1 91 ? 15.113 0.192 -35.596 1.00 95.69 91 TRP A O 1
ATOM 709 N N . HIS A 1 92 ? 15.741 0.615 -33.486 1.00 97.50 92 HIS A N 1
ATOM 710 C CA . HIS A 1 92 ? 17.028 1.200 -33.876 1.00 97.50 92 HIS A CA 1
ATOM 711 C C . HIS A 1 92 ? 17.925 0.201 -34.618 1.00 97.50 92 HIS A C 1
ATOM 713 O O . HIS A 1 92 ? 18.567 0.556 -35.609 1.00 97.50 92 HIS A O 1
ATOM 719 N N . ARG A 1 93 ? 17.955 -1.062 -34.173 1.00 97.06 93 ARG A N 1
ATOM 720 C CA . ARG A 1 93 ? 18.702 -2.134 -34.851 1.00 97.06 93 ARG A CA 1
ATOM 721 C C . ARG A 1 93 ? 18.146 -2.418 -36.246 1.00 97.06 93 ARG A C 1
ATOM 723 O O . ARG A 1 93 ? 18.932 -2.599 -37.174 1.00 97.06 93 ARG A O 1
ATOM 730 N N . LEU A 1 94 ? 16.821 -2.432 -36.394 1.00 97.12 94 LEU A N 1
ATOM 731 C CA . LEU A 1 94 ? 16.148 -2.633 -37.675 1.00 97.12 94 LEU A CA 1
ATOM 732 C C . LEU A 1 94 ? 16.461 -1.498 -38.653 1.00 97.12 94 LEU A C 1
ATOM 734 O O . LEU A 1 94 ? 16.849 -1.772 -39.787 1.00 97.12 94 LEU A O 1
ATOM 738 N N . GLU A 1 95 ? 16.361 -0.242 -38.216 1.00 96.38 95 GLU A N 1
ATOM 739 C CA . GLU A 1 95 ? 16.667 0.914 -39.066 1.00 96.38 95 GLU A CA 1
ATOM 740 C C . GLU A 1 95 ? 18.137 0.909 -39.506 1.00 96.38 95 GLU A C 1
ATOM 742 O O . GLU A 1 95 ? 18.450 1.111 -40.680 1.00 96.38 95 GLU A O 1
ATOM 747 N N . HIS A 1 96 ? 19.052 0.575 -38.593 1.00 97.38 96 HIS A N 1
ATOM 748 C CA . HIS A 1 96 ? 20.463 0.424 -38.931 1.00 97.38 96 HIS A CA 1
ATOM 749 C C . HIS A 1 96 ? 20.690 -0.691 -39.966 1.00 97.38 96 HIS A C 1
ATOM 751 O O . HIS A 1 96 ? 21.398 -0.484 -40.953 1.00 97.38 96 HIS A O 1
ATOM 757 N N . ALA A 1 97 ? 20.062 -1.859 -39.794 1.00 97.56 97 ALA A N 1
ATOM 758 C CA . ALA A 1 97 ? 20.153 -2.950 -40.763 1.00 97.56 97 ALA A CA 1
ATOM 759 C C . ALA A 1 97 ? 19.590 -2.542 -42.136 1.00 97.56 97 ALA A C 1
ATOM 761 O O . ALA A 1 97 ? 20.232 -2.786 -43.159 1.00 97.56 97 ALA A O 1
ATOM 762 N N . ARG A 1 98 ? 18.443 -1.854 -42.162 1.00 97.31 98 ARG A N 1
ATOM 763 C CA . ARG A 1 98 ? 17.818 -1.334 -43.385 1.00 97.31 98 ARG A CA 1
ATOM 764 C C . ARG A 1 98 ? 18.723 -0.339 -44.110 1.00 97.31 98 ARG A C 1
ATOM 766 O O . ARG A 1 98 ? 18.898 -0.446 -45.322 1.00 97.31 98 ARG A O 1
ATOM 773 N N . SER A 1 99 ? 19.345 0.581 -43.374 1.00 97.19 99 SER A N 1
ATOM 774 C CA . SER A 1 99 ? 20.321 1.531 -43.917 1.00 97.19 99 SER A CA 1
ATOM 775 C C . SER A 1 99 ? 21.511 0.813 -44.566 1.00 97.19 99 SER A C 1
ATOM 777 O O . SER A 1 99 ? 21.861 1.096 -45.713 1.00 97.19 99 SER A O 1
ATOM 779 N N . ARG A 1 100 ? 22.076 -0.200 -43.891 1.00 97.00 100 ARG A N 1
ATOM 780 C CA . ARG A 1 100 ? 23.192 -0.987 -44.441 1.00 97.00 100 ARG A CA 1
ATOM 781 C C . ARG A 1 100 ? 22.814 -1.771 -45.696 1.00 97.00 100 ARG A C 1
ATOM 783 O O . ARG A 1 100 ? 23.611 -1.818 -46.628 1.00 97.00 100 ARG A O 1
ATOM 790 N N . VAL A 1 101 ? 21.622 -2.366 -45.740 1.00 96.81 101 VAL A N 1
ATOM 791 C CA . VAL A 1 101 ? 21.132 -3.089 -46.926 1.00 96.81 101 VAL A CA 1
ATOM 792 C C . VAL A 1 101 ? 20.938 -2.140 -48.108 1.00 96.81 101 VAL A C 1
ATOM 794 O O . VAL A 1 101 ? 21.385 -2.449 -49.210 1.00 96.81 101 VAL A O 1
ATOM 797 N N . ASN A 1 102 ? 20.349 -0.963 -47.883 1.00 96.69 102 ASN A N 1
ATOM 798 C CA . ASN A 1 102 ? 20.179 0.042 -48.934 1.00 96.69 102 ASN A CA 1
ATOM 799 C C . ASN A 1 102 ? 21.522 0.518 -49.503 1.00 96.69 102 ASN A C 1
ATOM 801 O O . ASN A 1 102 ? 21.645 0.711 -50.713 1.00 96.69 102 ASN A O 1
ATOM 805 N N . GLU A 1 103 ? 22.538 0.693 -48.656 1.00 95.88 103 GLU A N 1
ATOM 806 C CA . GLU A 1 103 ? 23.875 1.058 -49.125 1.00 95.88 103 GLU A CA 1
ATOM 807 C C . GLU A 1 103 ? 24.514 -0.060 -49.959 1.00 95.88 103 GLU A C 1
ATOM 809 O O . GLU A 1 103 ? 25.078 0.199 -51.023 1.00 95.88 103 GLU A O 1
ATOM 814 N N . LEU A 1 104 ? 24.367 -1.319 -49.540 1.00 94.81 104 LEU A N 1
ATOM 815 C CA . LEU A 1 104 ? 24.846 -2.462 -50.319 1.00 94.81 104 LEU A CA 1
ATOM 816 C C . LEU A 1 104 ? 24.153 -2.571 -51.682 1.00 94.81 104 LEU A C 1
ATOM 818 O O . LEU A 1 104 ? 24.825 -2.846 -52.677 1.00 94.81 104 LEU A O 1
ATOM 822 N N . ASP A 1 105 ? 22.846 -2.320 -51.758 1.00 94.69 105 ASP A N 1
ATOM 823 C CA . ASP A 1 105 ? 22.125 -2.340 -53.033 1.00 94.69 105 ASP A CA 1
ATOM 824 C C . ASP A 1 105 ? 22.609 -1.224 -53.973 1.00 94.69 105 ASP A C 1
ATOM 826 O O . ASP A 1 105 ? 22.900 -1.470 -55.146 1.00 94.69 105 ASP A O 1
ATOM 830 N N . ARG A 1 106 ? 22.848 -0.015 -53.444 1.00 94.31 106 ARG A N 1
ATOM 831 C CA . ARG A 1 106 ? 23.466 1.086 -54.207 1.00 94.31 106 ARG A CA 1
ATOM 832 C C . ARG A 1 106 ? 24.845 0.714 -54.741 1.00 94.31 106 ARG A C 1
ATOM 834 O O . ARG A 1 106 ? 25.141 0.972 -55.910 1.00 94.31 106 ARG A O 1
ATOM 841 N N . LEU A 1 107 ? 25.689 0.103 -53.911 1.00 94.31 107 LEU A N 1
ATOM 842 C CA . LEU A 1 107 ? 27.017 -0.354 -54.323 1.00 94.31 107 LEU A CA 1
ATOM 843 C C . LEU A 1 107 ? 26.928 -1.445 -55.392 1.00 94.31 107 LEU A C 1
ATOM 845 O O . LEU A 1 107 ? 27.674 -1.399 -56.370 1.00 94.31 107 LEU A O 1
ATOM 849 N N . ARG A 1 108 ? 25.987 -2.384 -55.259 1.00 92.75 108 ARG A N 1
ATOM 850 C CA . ARG A 1 108 ? 25.728 -3.429 -56.254 1.00 92.75 108 ARG A CA 1
ATOM 851 C C . ARG A 1 108 ? 25.290 -2.833 -57.589 1.00 92.75 108 ARG A C 1
ATOM 853 O O . ARG A 1 108 ? 25.8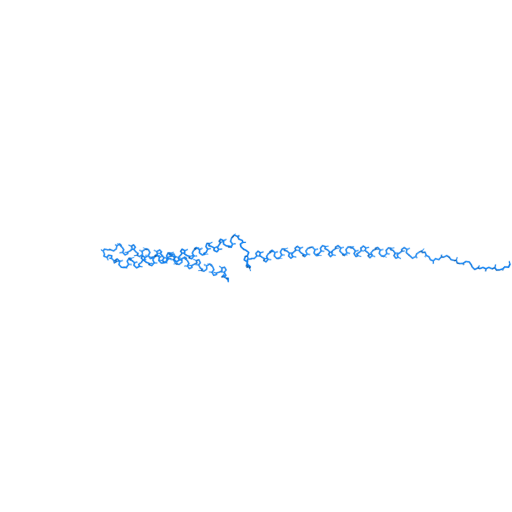28 -3.227 -58.622 1.00 92.75 108 ARG A O 1
ATOM 860 N N . VAL A 1 109 ? 24.373 -1.865 -57.589 1.00 91.50 109 VAL A N 1
ATOM 861 C CA . VAL A 1 109 ? 23.932 -1.170 -58.811 1.00 91.50 109 VAL A CA 1
ATOM 862 C C . VAL A 1 109 ? 25.099 -0.445 -59.481 1.00 91.50 109 VAL A C 1
ATOM 864 O O . VAL A 1 109 ? 25.305 -0.631 -60.681 1.00 91.50 109 VAL A O 1
ATOM 867 N N . LYS A 1 110 ? 25.915 0.297 -58.718 1.00 90.44 110 LYS A N 1
ATOM 868 C CA . LYS A 1 110 ? 27.134 0.940 -59.239 1.00 90.44 110 LYS A CA 1
ATOM 869 C C . LYS A 1 110 ? 28.095 -0.075 -59.852 1.00 90.44 110 LYS A C 1
ATOM 871 O O . LYS A 1 110 ? 28.599 0.152 -60.947 1.00 90.44 110 LYS A O 1
ATOM 876 N N . HIS A 1 111 ? 28.319 -1.208 -59.187 1.00 89.25 111 HIS A N 1
ATOM 877 C CA . HIS A 1 111 ? 29.201 -2.256 -59.698 1.00 89.25 111 HIS A CA 1
ATOM 878 C C . HIS A 1 111 ? 28.676 -2.862 -61.002 1.00 89.25 111 HIS A C 1
ATOM 880 O O . HIS A 1 111 ? 29.443 -3.049 -61.939 1.00 89.25 111 HIS A O 1
ATOM 886 N N . VAL A 1 112 ? 27.373 -3.148 -61.092 1.00 88.31 112 VAL A N 1
ATOM 887 C CA . VAL A 1 112 ? 26.746 -3.701 -62.304 1.00 88.31 112 VAL A CA 1
ATOM 888 C C . VAL A 1 112 ? 26.776 -2.694 -63.458 1.00 88.31 112 VAL A C 1
ATOM 890 O O . VAL A 1 112 ? 27.076 -3.077 -64.588 1.00 88.31 112 VAL A O 1
ATOM 893 N N . GLN A 1 113 ? 26.514 -1.411 -63.190 1.00 81.19 113 GLN A N 1
ATOM 894 C CA . GLN A 1 113 ? 26.624 -0.341 -64.187 1.00 81.19 113 GLN A CA 1
ATOM 895 C C . GLN A 1 113 ? 28.071 -0.154 -64.661 1.00 81.19 113 GLN A C 1
ATOM 897 O O . GLN A 1 113 ? 28.305 -0.112 -65.866 1.00 81.19 113 GLN A O 1
ATOM 902 N N . GLY A 1 114 ? 29.040 -0.137 -63.739 1.00 77.69 114 GLY A N 1
ATOM 903 C CA . GLY A 1 114 ? 30.470 -0.072 -64.056 1.00 77.69 114 GLY A CA 1
ATOM 904 C C . GLY A 1 114 ? 30.969 -1.287 -64.846 1.00 77.69 114 GLY A C 1
ATOM 905 O O . GLY A 1 114 ? 31.786 -1.153 -65.750 1.00 77.69 114 GLY A O 1
ATOM 906 N N . ARG A 1 115 ? 30.435 -2.485 -64.578 1.00 73.38 115 ARG A N 1
ATOM 907 C CA . ARG A 1 115 ? 30.762 -3.690 -65.360 1.00 73.38 115 ARG A CA 1
ATOM 908 C C . ARG A 1 115 ? 30.201 -3.628 -66.781 1.00 73.38 115 ARG A C 1
ATOM 910 O O . ARG A 1 115 ? 30.869 -4.063 -67.713 1.00 73.38 115 ARG A O 1
ATOM 917 N N . ARG A 1 116 ? 28.998 -3.065 -66.957 1.00 65.38 116 ARG A N 1
ATOM 918 C CA . ARG A 1 116 ? 28.383 -2.867 -68.281 1.00 65.38 116 ARG A CA 1
ATOM 919 C C . ARG A 1 116 ? 29.149 -1.858 -69.139 1.00 65.38 116 ARG A C 1
ATOM 921 O O . ARG A 1 116 ? 29.292 -2.098 -70.333 1.00 65.38 116 ARG A O 1
ATOM 928 N N . SER A 1 117 ? 29.664 -0.773 -68.561 1.00 63.16 117 SER A N 1
ATOM 929 C CA . SER A 1 117 ? 30.466 0.205 -69.308 1.00 63.16 117 SER A CA 1
ATOM 930 C C . SER A 1 117 ? 31.841 -0.339 -69.712 1.00 63.16 117 SER A C 1
ATOM 932 O O . SER A 1 117 ? 32.251 -0.128 -70.850 1.00 63.16 117 SER A O 1
ATOM 934 N N . VAL A 1 118 ? 32.511 -1.115 -68.850 1.00 61.97 118 VAL A N 1
ATOM 935 C CA . VAL A 1 118 ? 33.799 -1.766 -69.182 1.00 61.97 118 VAL A CA 1
ATOM 936 C C . VAL A 1 118 ? 33.643 -2.833 -70.276 1.00 61.97 118 VAL A C 1
ATOM 938 O O . VAL A 1 118 ? 34.521 -2.997 -71.120 1.00 61.97 118 VAL A O 1
ATOM 941 N N . GLN A 1 119 ? 32.510 -3.541 -70.318 1.00 58.47 119 GLN A N 1
ATOM 942 C CA . GLN A 1 119 ? 32.244 -4.522 -71.374 1.00 58.47 119 GLN A CA 1
ATOM 943 C C . GLN A 1 119 ? 31.886 -3.868 -72.724 1.00 58.47 119 GLN A C 1
ATOM 945 O O . GLN A 1 119 ? 32.163 -4.453 -73.767 1.00 58.47 119 GLN A O 1
ATOM 950 N N . ALA A 1 120 ? 31.339 -2.646 -72.722 1.00 57.84 120 ALA A N 1
ATOM 951 C CA . ALA A 1 120 ? 31.062 -1.880 -73.940 1.00 57.84 120 ALA A CA 1
ATOM 952 C C . ALA A 1 120 ? 32.324 -1.240 -74.556 1.00 57.84 120 ALA A C 1
ATOM 954 O O . ALA A 1 120 ? 32.400 -1.108 -75.774 1.00 57.84 120 ALA A O 1
ATOM 955 N N . SER A 1 121 ? 33.336 -0.891 -73.751 1.00 57.59 121 SER A N 1
ATOM 956 C CA . SER A 1 121 ? 34.595 -0.318 -74.256 1.00 57.59 121 SER A CA 1
ATOM 957 C C . SER A 1 121 ? 35.563 -1.356 -74.837 1.00 57.59 121 SER A C 1
ATOM 959 O O . SER A 1 121 ? 36.438 -0.998 -75.618 1.00 57.59 121 SER A O 1
ATOM 961 N N . ASN A 1 122 ? 35.408 -2.641 -74.497 1.00 54.34 122 ASN A N 1
ATOM 962 C CA . ASN A 1 122 ? 36.300 -3.710 -74.966 1.00 54.34 122 ASN A CA 1
ATOM 963 C C . ASN A 1 122 ? 35.852 -4.377 -76.285 1.00 54.34 122 ASN A C 1
ATOM 965 O O . ASN A 1 122 ? 36.469 -5.343 -76.723 1.00 54.34 122 ASN A O 1
ATOM 969 N N . GLY A 1 123 ? 34.781 -3.883 -76.919 1.00 49.91 123 GLY A N 1
ATOM 970 C CA . GLY A 1 123 ? 34.237 -4.417 -78.175 1.00 49.91 123 GLY A CA 1
ATOM 971 C C . GLY A 1 123 ? 34.773 -3.772 -79.459 1.00 49.91 123 GLY A C 1
ATOM 972 O O . GLY A 1 123 ? 34.279 -4.102 -80.533 1.00 49.91 123 GLY A O 1
ATOM 973 N N . GLN A 1 124 ? 35.738 -2.844 -79.382 1.00 46.97 124 GLN A N 1
ATOM 974 C CA . GLN A 1 124 ? 36.154 -2.037 -80.542 1.00 46.97 124 GLN A CA 1
ATOM 975 C C . GLN A 1 124 ? 37.670 -1.975 -80.804 1.00 46.97 124 GLN A C 1
ATOM 977 O O . GLN A 1 124 ? 38.130 -1.090 -81.521 1.00 46.97 124 GLN A O 1
ATOM 982 N N . GLN A 1 125 ? 38.460 -2.919 -80.283 1.00 46.53 125 GLN A N 1
ATOM 983 C CA . GLN A 1 125 ? 39.872 -3.067 -80.666 1.00 46.53 125 GLN A CA 1
ATOM 984 C C . GLN A 1 125 ? 40.203 -4.533 -80.943 1.00 46.53 125 GLN A C 1
ATOM 986 O O . GLN A 1 125 ? 40.487 -5.305 -80.033 1.00 46.53 125 GLN A O 1
ATOM 991 N N . GLY A 1 126 ? 40.140 -4.927 -82.215 1.00 49.47 126 GLY A N 1
ATOM 992 C CA . GLY A 1 126 ? 40.480 -6.287 -82.619 1.00 49.47 126 GLY A CA 1
ATOM 993 C C . GLY A 1 126 ? 40.318 -6.571 -84.107 1.00 49.47 126 GLY A C 1
ATOM 994 O O . GLY A 1 126 ? 39.761 -7.607 -84.444 1.00 49.47 1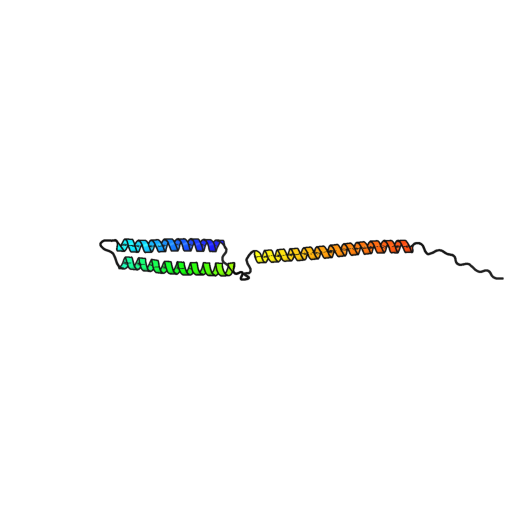26 GLY A O 1
ATOM 995 N N . PHE A 1 127 ? 40.767 -5.679 -85.001 1.00 50.50 127 PHE A N 1
ATOM 996 C CA . PHE A 1 127 ? 41.035 -6.073 -86.390 1.00 50.50 127 PHE A CA 1
ATOM 997 C C . PHE A 1 127 ? 42.009 -5.116 -87.099 1.00 50.50 127 PHE A C 1
ATOM 999 O O . PHE A 1 127 ? 41.619 -4.037 -87.535 1.00 50.50 127 PHE A O 1
ATOM 1006 N N . SER A 1 128 ? 43.268 -5.532 -87.256 1.00 43.94 128 SER A N 1
ATOM 1007 C CA . SER A 1 128 ? 44.177 -4.985 -88.276 1.00 43.94 128 SER A CA 1
ATOM 1008 C C . SER A 1 128 ? 45.302 -5.976 -88.610 1.00 43.94 128 SER A C 1
ATOM 1010 O O . SER A 1 128 ? 46.341 -6.037 -87.964 1.00 43.94 128 SER A O 1
ATOM 1012 N N . SER A 1 129 ? 45.003 -6.795 -89.624 1.00 46.75 129 SER A N 1
ATOM 1013 C CA . SER A 1 129 ? 45.860 -7.295 -90.716 1.00 46.75 129 SER A CA 1
ATOM 1014 C C . SER A 1 129 ? 47.361 -7.549 -90.481 1.00 46.75 129 SER A C 1
ATOM 1016 O O . SER A 1 129 ? 48.171 -6.625 -90.425 1.00 46.75 129 SER A O 1
ATOM 1018 N N . VAL A 1 130 ? 47.725 -8.834 -90.546 1.00 51.16 130 VAL A N 1
ATOM 1019 C CA . VAL A 1 130 ? 49.068 -9.368 -90.851 1.00 51.16 130 VAL A CA 1
ATOM 1020 C C . VAL A 1 130 ? 49.368 -9.188 -92.352 1.00 51.16 130 VAL A C 1
ATOM 1022 O O . VAL A 1 130 ? 48.502 -9.547 -93.152 1.00 51.16 130 VAL A O 1
ATOM 1025 N N . PRO A 1 131 ? 50.559 -8.723 -92.784 1.00 51.78 131 PRO A N 1
ATOM 1026 C CA . PRO A 1 131 ? 50.993 -8.864 -94.167 1.00 51.78 131 PRO A CA 1
ATOM 1027 C C . PRO A 1 131 ? 51.801 -10.156 -94.351 1.00 51.78 131 PRO A C 1
ATOM 1029 O O . PRO A 1 131 ? 52.833 -10.378 -93.719 1.00 51.78 131 PRO A O 1
ATOM 1032 N N . THR A 1 132 ? 51.303 -11.016 -95.234 1.00 51.91 132 THR A N 1
ATOM 1033 C CA . THR A 1 132 ? 52.013 -12.141 -95.854 1.00 51.91 132 THR A CA 1
ATOM 1034 C C . THR A 1 132 ? 53.189 -11.649 -96.697 1.00 51.91 132 THR A C 1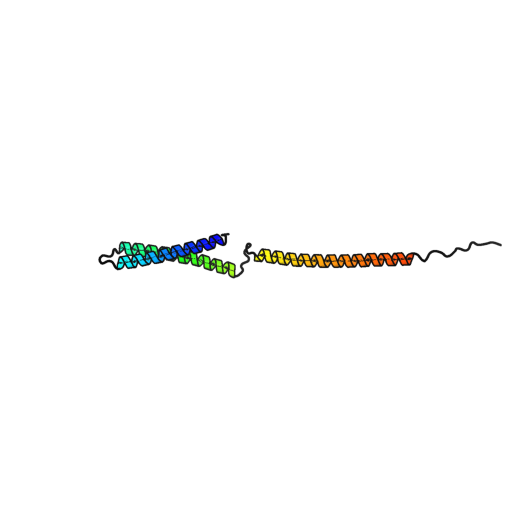
ATOM 1036 O O . THR A 1 132 ? 53.051 -10.684 -97.447 1.00 51.91 132 THR A O 1
ATOM 1039 N N . GLY A 1 133 ? 54.336 -12.323 -96.581 1.00 46.72 133 GLY A N 1
ATOM 1040 C CA . GLY A 1 133 ? 55.534 -12.027 -97.365 1.00 46.72 133 GLY A CA 1
ATOM 1041 C C . GLY A 1 133 ? 55.458 -12.476 -98.826 1.00 46.72 133 GLY A C 1
ATOM 1042 O O . GLY A 1 133 ? 54.576 -13.239 -99.217 1.00 46.72 133 GLY A O 1
ATOM 1043 N N . SER A 1 134 ? 56.443 -12.046 -99.613 1.00 46.59 134 SER A N 1
ATOM 1044 C CA . SER A 1 134 ? 56.778 -12.655 -100.901 1.00 46.59 134 SER A CA 1
ATOM 1045 C C . SER A 1 134 ? 58.269 -12.502 -101.187 1.00 46.59 134 SER A C 1
ATOM 1047 O O . SER A 1 134 ? 58.800 -11.393 -101.225 1.00 46.59 134 SER A O 1
ATOM 1049 N N . SER A 1 135 ? 58.910 -13.651 -101.360 1.00 44.88 135 SER A N 1
ATOM 1050 C CA . SER A 1 135 ? 60.257 -13.861 -101.875 1.00 44.88 135 SER A CA 1
ATOM 1051 C C . SER A 1 135 ? 60.387 -13.398 -103.326 1.00 44.88 135 SER A C 1
ATOM 1053 O O . SER A 1 135 ? 59.488 -13.683 -104.112 1.00 44.88 135 SER A O 1
ATOM 1055 N N . THR A 1 136 ? 61.513 -12.760 -103.656 1.00 49.34 136 THR A N 1
ATOM 1056 C CA . THR A 1 136 ? 62.478 -13.100 -104.731 1.00 49.34 136 THR A CA 1
ATOM 1057 C C . THR A 1 136 ? 63.603 -12.082 -104.712 1.00 49.34 136 THR A C 1
ATOM 1059 O O . THR A 1 136 ? 63.274 -10.877 -104.654 1.00 49.34 136 THR A O 1
#